Protein AF-A0A225W962-F1 (afdb_monomer)

Radius of gyration: 21.98 Å; Cα contacts (8 Å, |Δi|>4): 143; chains: 1; bounding box: 64×27×69 Å

Foldseek 3Di:
DDDQFDDDDDDDDQKDKTFDDADPQKFKWFAADPQWAKDFDADPVRDGGIIIIDGLDPDDDDDDRPDCGMDIDGPPPDDPDDRTHGPPDPVVVVVVVSRVVSVVVVVVVVVVVVVVVVVVVPDDPDDDDDDDD

pLDDT: mean 75.51, std 16.86, range [28.67, 94.62]

Organism: NCBI:txid4795

Mean predicted aligned error: 11.43 Å

Secondary structure (DSSP, 8-state):
-----------SSS-EEEE----TTEEEEE-B-SSEEEEEEE-TTS-EEEEEEEE-SSSPP---TT---EEEEETT---S-SS-B-TTSHHHHHHHHHHHHHHHHHHHHHHHHHHHHHHHHTSPP--PPP---

Nearest PDB structures (foldseek):
  6d7g-assembly1_D  TM=3.609E-01  e=2.805E+00  Homo sapiens
  7b1z-assembly2_B  TM=4.062E-01  e=8.267E+00  Prescottella equi

Sequence (133 aa):
MVVGQITSEWAWMYRYTLHLQPGEHAIVRVNRGVRWVTQVIYASKSWAVAVKVVNISQSRLWLSTGTFVARIAKYGYFTRAGRFVRPGRQRYKEWQQLIYENTKLIEKQRYERKLAELEESLQPPCVQVPEYQ

Solvent-accessible surface area (backbone atoms only — not comparable to full-atom values): 8538 Å² total; per-residue (Å²): 133,89,74,86,76,90,84,87,89,83,90,88,67,90,64,55,70,47,78,49,87,63,57,99,60,45,43,64,26,32,24,65,59,97,52,31,40,48,44,78,39,64,47,101,83,78,45,61,40,28,40,30,48,40,70,66,46,98,63,92,83,85,79,64,94,85,62,76,50,64,48,74,41,52,72,90,70,67,70,88,77,69,82,54,43,48,76,90,37,70,74,41,52,56,51,51,47,49,53,51,55,43,51,52,51,53,53,49,55,50,52,53,51,54,50,51,53,50,55,56,71,66,51,74,79,85,74,79,78,79,85,83,129

Structure (mmCIF, N/CA/C/O backbone):
data_AF-A0A225W962-F1
#
_entry.id   AF-A0A225W962-F1
#
loop_
_atom_site.group_PDB
_atom_site.id
_atom_site.type_symbol
_atom_site.label_atom_id
_atom_site.label_alt_id
_atom_site.label_comp_id
_atom_site.label_asym_id
_atom_site.label_entity_id
_atom_site.label_seq_id
_atom_site.pdbx_PDB_ins_code
_atom_site.Cartn_x
_atom_site.Cartn_y
_atom_site.Cartn_z
_atom_site.occupancy
_atom_site.B_iso_or_equiv
_atom_site.auth_seq_id
_atom_site.auth_comp_id
_atom_site.auth_asym_id
_atom_site.auth_atom_id
_atom_site.pdbx_PDB_model_num
ATOM 1 N N . MET A 1 1 ? 15.486 -10.067 -14.203 1.00 30.11 1 MET A N 1
ATOM 2 C CA . MET A 1 1 ? 14.060 -9.723 -14.002 1.00 30.11 1 MET A CA 1
ATOM 3 C C . MET A 1 1 ? 13.789 -9.960 -12.524 1.00 30.11 1 MET A C 1
ATOM 5 O O . MET A 1 1 ? 13.807 -11.110 -12.125 1.00 30.11 1 MET A O 1
ATOM 9 N N . VAL A 1 2 ? 13.704 -8.924 -11.681 1.00 28.67 2 VAL A N 1
ATOM 10 C CA . VAL A 1 2 ? 13.482 -9.152 -10.240 1.00 28.67 2 VAL A CA 1
ATOM 11 C C . VAL A 1 2 ? 11.980 -9.271 -10.018 1.00 28.67 2 VAL A C 1
ATOM 13 O O . VAL A 1 2 ? 11.251 -8.282 -10.090 1.00 28.67 2 VAL A O 1
ATOM 16 N N . VAL A 1 3 ? 11.525 -10.507 -9.835 1.00 33.47 3 VAL A N 1
ATOM 17 C CA . VAL A 1 3 ? 10.193 -1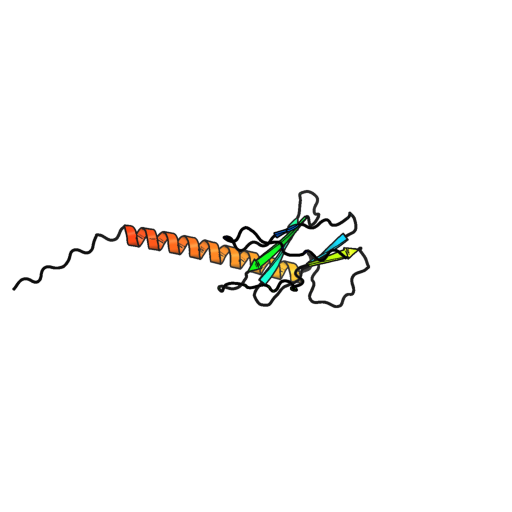0.830 -9.326 1.00 33.47 3 VAL A CA 1
ATOM 18 C C . VAL A 1 3 ? 10.344 -10.860 -7.810 1.00 33.47 3 VAL A C 1
ATOM 20 O O . VAL A 1 3 ? 11.038 -11.722 -7.285 1.00 33.47 3 VAL A O 1
ATOM 23 N N . GLY A 1 4 ? 9.781 -9.878 -7.104 1.00 36.47 4 GLY A N 1
ATOM 24 C CA . GLY A 1 4 ? 9.778 -9.903 -5.642 1.00 36.47 4 GLY A CA 1
ATOM 25 C C . GLY A 1 4 ? 8.896 -11.054 -5.163 1.00 36.47 4 GLY A C 1
ATOM 26 O O . GLY A 1 4 ? 7.681 -10.989 -5.341 1.00 36.47 4 GLY A O 1
ATOM 27 N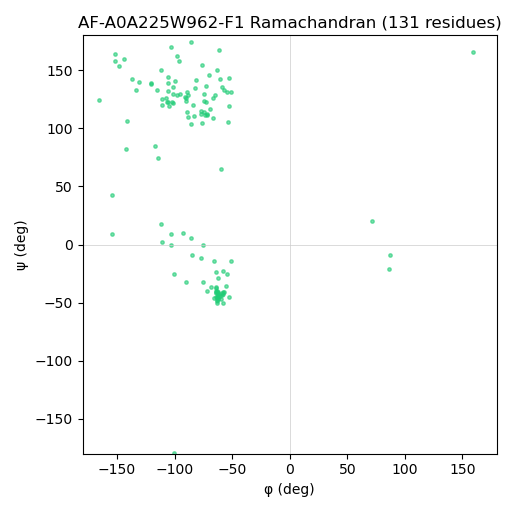 N . GLN A 1 5 ? 9.500 -12.109 -4.615 1.00 35.09 5 GLN A N 1
ATOM 28 C CA . GLN A 1 5 ? 8.783 -13.195 -3.948 1.00 35.09 5 GLN A CA 1
ATOM 29 C C . GLN A 1 5 ? 8.429 -12.788 -2.515 1.00 35.09 5 GLN A C 1
ATOM 31 O O . GLN A 1 5 ? 9.193 -12.105 -1.835 1.00 35.09 5 GLN A O 1
ATOM 36 N N . ILE A 1 6 ? 7.235 -13.193 -2.085 1.00 44.19 6 ILE A N 1
ATOM 37 C CA . ILE A 1 6 ? 6.703 -12.963 -0.743 1.00 44.19 6 ILE A CA 1
ATOM 38 C C . ILE A 1 6 ? 7.263 -14.064 0.162 1.00 44.19 6 ILE A C 1
ATOM 40 O O . ILE A 1 6 ? 6.875 -15.220 0.011 1.00 44.19 6 ILE A O 1
ATOM 44 N N . THR A 1 7 ? 8.150 -13.719 1.094 1.00 37.00 7 THR A N 1
ATOM 45 C CA . THR A 1 7 ? 8.549 -14.599 2.201 1.00 37.00 7 THR A CA 1
ATOM 46 C C . THR A 1 7 ? 7.918 -14.075 3.491 1.00 37.00 7 THR A C 1
ATOM 48 O O . THR A 1 7 ? 8.025 -12.897 3.832 1.00 37.00 7 THR A O 1
ATOM 51 N N . SER A 1 8 ? 7.135 -14.929 4.147 1.00 31.67 8 SER A N 1
ATOM 52 C CA . SER A 1 8 ? 6.261 -14.600 5.274 1.00 31.67 8 SER A CA 1
ATOM 53 C C . SER A 1 8 ? 6.834 -15.114 6.587 1.00 31.67 8 SER A C 1
ATOM 55 O O . SER A 1 8 ? 7.111 -16.306 6.651 1.00 31.67 8 SER A O 1
ATOM 57 N N . GLU A 1 9 ? 6.881 -14.281 7.636 1.00 29.34 9 GLU A N 1
ATOM 58 C CA . GLU A 1 9 ? 6.896 -14.808 9.016 1.00 29.34 9 GLU A CA 1
ATOM 59 C C . GLU A 1 9 ? 6.357 -13.899 10.141 1.00 29.34 9 GLU A C 1
ATOM 61 O O . GLU A 1 9 ? 6.426 -14.292 11.295 1.00 29.34 9 GLU A O 1
ATOM 66 N N . TRP A 1 10 ? 5.725 -12.743 9.876 1.00 31.81 10 TRP A N 1
ATOM 67 C CA . TRP A 1 10 ? 5.056 -11.975 10.949 1.00 31.81 10 TRP A CA 1
ATOM 68 C C . TRP A 1 10 ? 3.740 -11.358 10.477 1.00 31.81 10 TRP A C 1
ATOM 70 O O . TRP A 1 10 ? 3.707 -10.397 9.707 1.00 31.81 10 TRP A O 1
ATOM 80 N N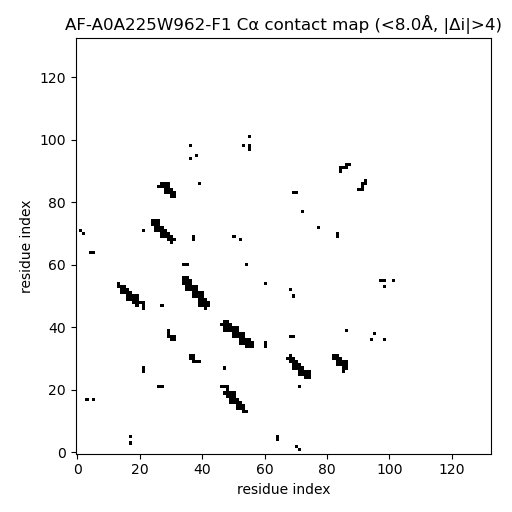 . ALA A 1 11 ? 2.632 -11.940 10.935 1.00 42.12 11 ALA A N 1
ATOM 81 C CA . ALA A 1 11 ? 1.279 -11.609 10.518 1.00 42.12 11 ALA A CA 1
ATOM 82 C C . ALA A 1 11 ? 0.450 -11.073 11.690 1.00 42.12 11 ALA A C 1
ATOM 84 O O . ALA A 1 11 ? -0.296 -11.847 12.254 1.00 42.12 11 ALA A O 1
ATOM 85 N N . TRP A 1 12 ? 0.521 -9.769 12.001 1.00 34.06 12 TRP A N 1
ATOM 86 C CA . TRP A 1 12 ? -0.566 -9.031 12.688 1.00 34.06 12 TRP A CA 1
ATOM 87 C C . TRP A 1 12 ? -0.555 -7.521 12.381 1.00 34.06 12 TRP A C 1
ATOM 89 O O . TRP A 1 12 ? -0.747 -6.697 13.260 1.00 34.06 12 TRP A O 1
ATOM 99 N N . MET A 1 13 ? -0.344 -7.101 11.130 1.00 35.94 13 MET A N 1
ATOM 100 C CA . MET A 1 13 ? -0.762 -5.766 10.666 1.00 35.94 13 MET A CA 1
ATOM 101 C C . MET A 1 13 ? -0.713 -5.743 9.136 1.00 35.94 13 MET A C 1
ATOM 103 O O . MET A 1 13 ? 0.324 -6.042 8.562 1.00 35.94 13 MET A O 1
ATOM 107 N N . TYR A 1 14 ? -1.819 -5.400 8.471 1.00 42.16 14 TYR A N 1
ATOM 108 C CA . TYR A 1 14 ? -2.013 -5.385 7.007 1.00 42.16 14 TYR A CA 1
ATOM 109 C C . TYR A 1 14 ? -1.058 -4.445 6.234 1.00 42.16 14 TYR A C 1
ATOM 111 O O . TYR A 1 14 ? -1.480 -3.442 5.655 1.00 42.16 14 TYR A O 1
ATOM 119 N N . ARG A 1 15 ? 0.248 -4.711 6.241 1.00 52.09 15 ARG A N 1
ATOM 120 C CA . ARG A 1 15 ? 1.272 -3.901 5.576 1.00 52.09 15 ARG A CA 1
ATOM 121 C C . ARG A 1 15 ? 2.334 -4.827 4.987 1.00 52.09 15 ARG A C 1
ATOM 123 O O . ARG A 1 15 ? 3.380 -5.038 5.584 1.00 52.09 15 ARG A O 1
ATOM 130 N N . TYR A 1 16 ? 2.062 -5.368 3.803 1.00 59.88 16 TYR A N 1
ATOM 131 C CA . TYR A 1 16 ? 3.080 -6.076 3.028 1.00 59.88 16 TYR A CA 1
ATOM 132 C C . TYR A 1 16 ? 3.985 -5.045 2.368 1.00 59.88 16 TYR A C 1
ATOM 134 O O . TYR A 1 16 ? 3.517 -4.317 1.492 1.00 59.88 16 TYR A O 1
ATOM 142 N N . THR A 1 17 ? 5.243 -4.973 2.799 1.00 67.44 17 THR A N 1
ATOM 143 C CA . THR A 1 17 ? 6.263 -4.086 2.230 1.00 67.44 17 THR A CA 1
ATOM 144 C C . THR A 1 17 ? 7.303 -4.933 1.510 1.00 67.44 17 THR A C 1
ATOM 146 O O . THR A 1 17 ? 7.941 -5.780 2.121 1.00 67.44 17 THR A O 1
ATOM 149 N N . LEU A 1 18 ? 7.473 -4.708 0.211 1.00 71.06 18 LEU A N 1
ATOM 150 C CA . LEU A 1 18 ? 8.512 -5.335 -0.598 1.00 71.06 18 LEU A CA 1
ATOM 151 C C . LEU A 1 18 ? 9.600 -4.306 -0.870 1.00 71.06 18 LEU A C 1
ATOM 153 O O . LEU A 1 18 ? 9.333 -3.275 -1.493 1.00 71.06 18 LEU A O 1
ATOM 157 N N . HIS A 1 19 ? 10.816 -4.588 -0.417 1.00 74.94 19 HIS A N 1
ATOM 158 C CA . HIS A 1 19 ? 11.971 -3.746 -0.695 1.00 74.94 19 HIS 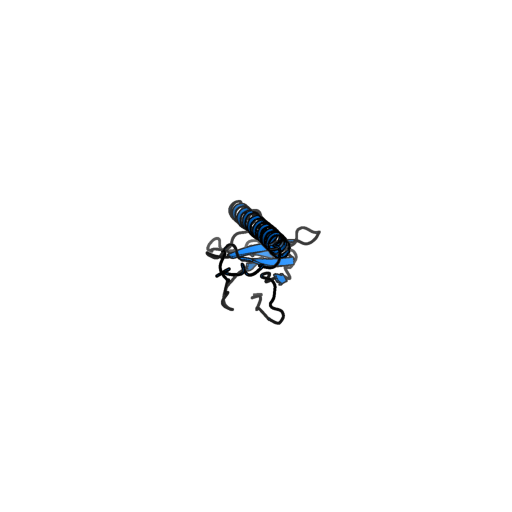A CA 1
ATOM 159 C C . HIS A 1 19 ? 12.404 -3.902 -2.154 1.00 74.94 19 HIS A C 1
ATOM 161 O O . HIS A 1 19 ? 12.441 -4.999 -2.709 1.00 74.94 19 HIS A O 1
ATOM 167 N N . LEU A 1 20 ? 12.705 -2.776 -2.784 1.00 71.56 20 LEU A N 1
ATOM 168 C CA . LEU A 1 20 ? 13.199 -2.693 -4.144 1.00 71.56 20 LEU A CA 1
ATOM 169 C C . LEU A 1 20 ? 14.688 -2.353 -4.096 1.00 71.56 20 LEU A C 1
ATOM 171 O O . LEU A 1 20 ? 15.113 -1.520 -3.298 1.00 71.56 20 LEU A O 1
ATOM 175 N N . GLN A 1 21 ? 15.452 -2.915 -5.030 1.00 68.06 21 GLN A N 1
ATOM 176 C CA . GLN A 1 21 ? 16.784 -2.419 -5.380 1.00 68.06 21 GLN A CA 1
ATOM 177 C C . GLN A 1 21 ? 16.771 -1.892 -6.819 1.00 68.06 21 GLN A C 1
ATOM 179 O O . GLN A 1 21 ? 17.212 -2.578 -7.745 1.00 68.06 21 GLN A O 1
ATOM 184 N N . PRO A 1 22 ? 16.179 -0.708 -7.063 1.00 61.59 22 PRO A N 1
ATOM 185 C CA . PRO A 1 22 ? 16.285 -0.080 -8.363 1.00 61.59 22 PRO A CA 1
ATOM 186 C C . PRO A 1 22 ? 17.706 0.460 -8.527 1.00 61.59 22 PRO A C 1
ATOM 188 O O . PRO A 1 22 ? 18.157 1.279 -7.732 1.00 61.59 22 PRO A O 1
ATOM 191 N N . GLY A 1 23 ? 18.405 0.023 -9.576 1.00 63.97 23 GLY A N 1
ATOM 192 C CA . GLY A 1 23 ? 19.593 0.738 -10.044 1.00 63.97 23 GLY A CA 1
ATOM 193 C C . GLY A 1 23 ? 19.238 2.165 -10.485 1.00 63.97 23 GLY A C 1
ATOM 194 O O . GLY A 1 23 ? 18.065 2.480 -10.694 1.00 63.97 23 GLY A O 1
ATOM 195 N N . GLU A 1 24 ? 20.246 3.014 -10.687 1.00 63.38 24 GLU A N 1
ATOM 196 C CA . GLU A 1 24 ? 20.093 4.471 -10.873 1.00 63.38 24 GLU A CA 1
ATOM 197 C C . GLU A 1 24 ? 19.130 4.898 -11.997 1.00 63.38 24 GLU A C 1
ATOM 199 O O . GLU A 1 24 ? 18.504 5.953 -11.929 1.00 63.38 24 GLU A O 1
ATOM 204 N N . HIS A 1 25 ? 18.925 4.040 -13.000 1.00 65.31 25 HIS A N 1
ATOM 205 C CA . HIS A 1 25 ? 18.062 4.304 -14.159 1.00 65.31 25 HIS A CA 1
ATOM 206 C C . HIS A 1 25 ? 16.787 3.444 -14.209 1.00 65.31 25 HIS A C 1
ATOM 208 O O . HIS A 1 25 ? 16.165 3.283 -15.269 1.00 65.31 25 HIS A O 1
ATOM 214 N N . ALA A 1 26 ? 16.397 2.841 -13.088 1.00 69.69 26 ALA A N 1
ATOM 215 C CA . ALA A 1 26 ? 15.229 1.980 -13.016 1.00 69.69 26 ALA A CA 1
ATOM 216 C C . ALA A 1 26 ? 13.946 2.771 -12.700 1.00 69.69 26 ALA A C 1
ATOM 218 O O . ALA A 1 26 ? 13.852 3.506 -11.722 1.00 69.69 26 ALA A O 1
ATOM 219 N N . ILE A 1 27 ? 12.908 2.576 -13.515 1.00 76.44 27 ILE A N 1
ATOM 220 C CA . ILE A 1 27 ? 11.559 3.085 -13.269 1.00 76.44 27 ILE A CA 1
ATOM 221 C C . ILE A 1 27 ? 10.733 1.997 -12.585 1.00 76.44 27 ILE A C 1
ATOM 223 O O . ILE A 1 27 ? 10.598 0.884 -13.099 1.00 76.44 27 ILE A O 1
ATOM 227 N N . VAL A 1 28 ? 10.090 2.363 -11.479 1.00 83.69 28 VAL A N 1
ATOM 228 C CA . VAL A 1 28 ? 9.057 1.549 -10.832 1.00 83.69 28 VAL A CA 1
ATOM 229 C C . VAL A 1 28 ? 7.694 1.897 -11.423 1.00 83.69 28 VAL A C 1
ATOM 231 O O . VAL A 1 28 ? 7.328 3.069 -11.525 1.00 83.69 28 VAL A O 1
ATOM 234 N N . ARG A 1 29 ? 6.916 0.884 -11.805 1.00 86.50 29 ARG A N 1
ATOM 235 C CA . ARG A 1 29 ? 5.480 1.018 -12.067 1.00 86.50 29 ARG A CA 1
ATOM 236 C C . ARG A 1 29 ? 4.705 0.094 -11.147 1.00 86.50 29 ARG A C 1
ATOM 238 O O . ARG A 1 29 ? 5.096 -1.050 -10.938 1.00 86.50 29 ARG A O 1
ATOM 245 N N . VAL A 1 30 ? 3.601 0.594 -10.621 1.00 88.75 30 VAL A N 1
ATOM 246 C CA . VAL A 1 30 ? 2.789 -0.085 -9.613 1.00 88.75 30 VAL A CA 1
ATOM 247 C C . VAL A 1 30 ? 1.449 -0.499 -10.177 1.00 88.75 30 VAL A C 1
ATOM 249 O O . VAL A 1 30 ? 0.924 0.146 -11.081 1.00 88.75 30 VAL A O 1
ATOM 252 N N . ASN A 1 31 ? 0.906 -1.585 -9.653 1.00 89.19 31 ASN A N 1
ATOM 253 C CA . ASN A 1 31 ? -0.397 -2.093 -10.030 1.00 89.19 31 ASN A CA 1
ATOM 254 C C . ASN A 1 31 ? -1.439 -1.750 -8.963 1.00 89.19 31 ASN A C 1
ATOM 256 O O . ASN A 1 31 ? -1.127 -1.310 -7.854 1.00 89.19 31 ASN A O 1
ATOM 260 N N . ARG A 1 32 ? -2.693 -1.984 -9.319 1.00 89.19 32 ARG A N 1
ATOM 261 C CA . ARG A 1 32 ? -3.832 -1.913 -8.421 1.00 89.19 32 ARG A CA 1
ATOM 262 C C . ARG A 1 32 ? -4.740 -3.105 -8.696 1.00 89.19 32 ARG A C 1
ATOM 264 O O . ARG A 1 32 ? -4.951 -3.487 -9.846 1.00 89.19 32 ARG A O 1
ATOM 271 N N . GLY A 1 33 ? -5.310 -3.652 -7.631 1.00 87.56 33 GLY A N 1
ATOM 272 C CA . GLY A 1 33 ? -6.416 -4.595 -7.696 1.00 87.56 33 GLY A CA 1
ATOM 273 C C . GLY A 1 33 ? -7.763 -3.933 -7.412 1.00 87.56 33 GLY A C 1
ATOM 274 O O . GLY A 1 33 ? -7.871 -2.739 -7.135 1.00 87.56 33 GLY A O 1
ATOM 275 N N . VAL A 1 34 ? -8.819 -4.741 -7.434 1.00 88.06 34 VAL A N 1
ATOM 276 C CA . VAL A 1 34 ? -10.177 -4.279 -7.099 1.00 88.06 34 VAL A CA 1
ATOM 277 C C . VAL A 1 34 ? -10.263 -3.837 -5.634 1.00 88.06 34 VAL A C 1
ATOM 279 O O . VAL A 1 34 ? -10.881 -2.824 -5.333 1.00 88.06 34 VAL A O 1
ATOM 282 N N . ARG A 1 35 ? -9.607 -4.576 -4.731 1.00 87.81 35 ARG A N 1
ATOM 283 C CA . ARG A 1 35 ? -9.682 -4.377 -3.272 1.00 87.81 35 ARG A CA 1
ATOM 284 C C . ARG A 1 35 ? -8.387 -3.857 -2.647 1.00 87.81 35 ARG A C 1
ATOM 286 O O . ARG A 1 35 ? -8.307 -3.714 -1.433 1.00 87.81 35 ARG A O 1
ATOM 293 N N . TRP A 1 36 ? -7.360 -3.592 -3.451 1.00 88.62 36 TRP A N 1
ATOM 294 C CA . TRP A 1 36 ? -6.052 -3.181 -2.949 1.00 88.62 36 TRP A CA 1
ATOM 295 C C . TRP A 1 36 ? -5.333 -2.250 -3.906 1.00 88.62 36 TRP A C 1
ATOM 297 O O . TRP A 1 36 ? -5.526 -2.308 -5.118 1.00 88.62 36 TRP A O 1
ATOM 307 N N . VAL A 1 37 ? -4.457 -1.424 -3.352 1.00 89.81 37 VAL A N 1
ATOM 308 C CA . VAL A 1 37 ? -3.643 -0.454 -4.080 1.00 89.81 37 VAL A CA 1
ATOM 309 C C . VAL A 1 37 ? -2.194 -0.592 -3.635 1.00 89.81 37 VAL A C 1
ATOM 311 O O . VAL A 1 37 ? -1.926 -0.769 -2.448 1.00 89.81 37 VAL A O 1
ATOM 314 N N . THR A 1 38 ? -1.244 -0.496 -4.565 1.00 88.75 38 THR A N 1
ATOM 315 C CA . THR A 1 38 ? 0.177 -0.431 -4.210 1.00 88.75 38 THR A CA 1
ATOM 316 C C . THR A 1 38 ? 0.631 1.013 -4.019 1.00 88.75 38 THR A C 1
ATOM 318 O O . THR A 1 38 ? 0.535 1.833 -4.929 1.00 88.75 38 THR A O 1
ATOM 321 N N . GLN A 1 39 ? 1.178 1.301 -2.842 1.00 89.19 39 GLN A N 1
ATOM 322 C CA . GLN A 1 39 ? 1.826 2.551 -2.470 1.00 89.19 39 GLN A CA 1
ATOM 323 C C . GLN A 1 39 ? 3.345 2.414 -2.611 1.00 89.19 39 GLN A C 1
ATOM 325 O O . GLN A 1 39 ? 3.942 1.493 -2.068 1.00 89.19 39 GLN A O 1
ATOM 330 N N . VAL A 1 40 ? 3.992 3.339 -3.309 1.00 87.62 40 VAL A N 1
ATOM 331 C CA . VAL A 1 40 ? 5.457 3.432 -3.356 1.00 87.62 40 VAL A CA 1
ATOM 332 C C . VAL A 1 40 ? 5.972 4.182 -2.135 1.00 87.62 40 VAL A C 1
ATOM 334 O O . VAL A 1 40 ? 5.451 5.242 -1.792 1.00 87.62 40 VAL A O 1
ATOM 337 N N . ILE A 1 41 ? 7.014 3.640 -1.513 1.00 86.38 41 ILE A N 1
ATOM 338 C CA . ILE A 1 41 ? 7.765 4.262 -0.428 1.00 86.38 41 ILE A CA 1
ATOM 339 C C . ILE A 1 41 ? 9.063 4.809 -1.014 1.00 86.38 41 ILE A C 1
ATOM 341 O O . ILE A 1 41 ? 9.856 4.073 -1.610 1.00 86.38 41 ILE A O 1
ATOM 345 N N . TYR A 1 42 ? 9.263 6.110 -0.837 1.00 83.25 42 TYR A N 1
ATOM 346 C CA . TYR A 1 42 ? 10.451 6.823 -1.282 1.00 83.25 42 TYR A CA 1
ATOM 347 C C . TYR A 1 42 ? 11.417 7.027 -0.119 1.00 83.25 42 TYR A C 1
ATOM 349 O O . TYR A 1 42 ? 10.985 7.336 0.990 1.00 83.25 42 TYR A O 1
ATOM 357 N N . ALA A 1 43 ? 12.715 6.883 -0.379 1.00 78.50 43 ALA A N 1
ATOM 358 C CA . ALA A 1 43 ? 13.745 7.370 0.535 1.00 78.50 43 ALA A CA 1
ATOM 359 C C . ALA A 1 43 ? 14.066 8.848 0.274 1.00 78.50 43 ALA A C 1
ATOM 361 O O . ALA A 1 43 ? 13.611 9.442 -0.708 1.00 78.50 43 ALA A O 1
ATOM 362 N N . SER A 1 44 ? 14.913 9.415 1.134 1.00 70.38 44 SER A N 1
ATOM 363 C CA . SER A 1 44 ? 15.356 10.816 1.173 1.00 70.38 44 SER A CA 1
ATOM 364 C C . SER A 1 44 ? 15.892 11.393 -0.147 1.00 70.38 44 SER A C 1
ATOM 366 O O . SER A 1 44 ? 15.986 12.607 -0.274 1.00 70.38 44 SER A O 1
ATOM 368 N N . LYS A 1 45 ? 16.193 10.564 -1.157 1.00 64.50 45 LYS A N 1
ATOM 369 C CA . LYS A 1 45 ? 16.675 11.005 -2.478 1.00 64.50 45 LYS A CA 1
ATOM 370 C C . LYS A 1 45 ? 15.632 10.976 -3.605 1.00 64.50 45 LYS A C 1
ATOM 372 O O . LYS A 1 45 ? 16.004 11.196 -4.747 1.00 64.50 45 LYS A O 1
ATOM 377 N N . SER A 1 46 ? 14.341 10.750 -3.325 1.00 69.94 46 SER A N 1
ATOM 378 C CA . SER A 1 46 ? 13.259 10.557 -4.329 1.00 69.94 46 SER A CA 1
ATOM 379 C C . SER A 1 46 ? 13.316 9.228 -5.092 1.00 69.94 46 SER A C 1
ATOM 381 O O . SER A 1 46 ? 12.723 9.075 -6.162 1.00 69.94 46 SER A O 1
ATOM 383 N N . TRP A 1 47 ? 14.021 8.240 -4.540 1.00 73.69 47 TRP A N 1
ATOM 384 C CA . TRP A 1 47 ? 14.178 6.922 -5.152 1.00 73.69 47 TRP A CA 1
ATOM 385 C C . TRP A 1 47 ? 13.229 5.959 -4.451 1.00 73.69 47 TRP A C 1
ATOM 387 O O . TRP A 1 47 ? 13.089 5.992 -3.226 1.00 73.69 47 TRP A O 1
ATOM 397 N N . ALA A 1 48 ? 12.527 5.144 -5.233 1.00 79.81 48 ALA A N 1
ATOM 398 C CA . ALA A 1 48 ? 11.581 4.170 -4.709 1.00 79.81 48 ALA A CA 1
ATOM 399 C C . ALA A 1 48 ? 12.350 3.029 -4.032 1.00 79.81 48 ALA A C 1
ATOM 401 O O . ALA A 1 48 ? 13.032 2.267 -4.708 1.00 79.81 48 ALA A O 1
ATOM 402 N N . VAL A 1 49 ? 12.236 2.906 -2.712 1.00 82.12 49 VAL A N 1
ATOM 403 C CA . VAL A 1 49 ? 12.964 1.897 -1.921 1.00 82.12 49 VAL A CA 1
ATOM 404 C C . VAL A 1 49 ? 12.090 0.709 -1.579 1.00 82.12 49 VAL A C 1
ATOM 406 O O . VAL A 1 49 ? 12.588 -0.394 -1.381 1.00 82.12 49 VAL A O 1
ATOM 409 N N . ALA A 1 50 ? 10.780 0.901 -1.527 1.00 84.88 50 ALA A N 1
ATOM 410 C CA . ALA A 1 50 ? 9.867 -0.198 -1.303 1.00 84.88 50 ALA A CA 1
ATOM 411 C C . ALA A 1 50 ? 8.511 0.068 -1.943 1.00 84.88 50 ALA A C 1
ATOM 413 O O . ALA A 1 50 ? 8.159 1.198 -2.289 1.00 84.88 50 ALA A O 1
ATOM 414 N N . VAL A 1 51 ? 7.732 -0.993 -2.081 1.00 84.88 51 VAL A N 1
ATOM 415 C CA . VAL A 1 51 ? 6.312 -0.918 -2.396 1.00 84.88 51 VAL A CA 1
ATOM 416 C C . VAL A 1 51 ? 5.523 -1.577 -1.289 1.00 84.88 51 VAL A C 1
ATOM 418 O O . VAL A 1 51 ? 5.888 -2.637 -0.793 1.00 84.88 51 VAL A O 1
ATOM 421 N N . LYS A 1 52 ? 4.426 -0.945 -0.910 1.00 87.69 52 LYS A N 1
ATOM 422 C CA . LYS A 1 52 ? 3.512 -1.414 0.111 1.00 87.69 52 LYS A CA 1
ATOM 423 C C . LYS A 1 52 ? 2.166 -1.716 -0.516 1.00 87.69 52 LYS A C 1
ATOM 425 O O . LYS A 1 52 ? 1.639 -0.884 -1.248 1.00 87.69 52 LYS A O 1
ATOM 430 N N . VAL A 1 53 ? 1.573 -2.861 -0.207 1.00 87.62 53 VAL A N 1
ATOM 431 C CA . VAL A 1 53 ? 0.182 -3.131 -0.591 1.00 87.62 53 VAL A CA 1
ATOM 432 C C . VAL A 1 53 ? -0.750 -2.655 0.515 1.00 87.62 53 VAL A C 1
ATOM 434 O O . VAL A 1 53 ? -0.594 -3.027 1.677 1.00 87.62 53 VAL A O 1
ATOM 437 N N . VAL A 1 54 ? -1.713 -1.815 0.147 1.00 86.06 54 VAL A N 1
ATOM 438 C CA . VAL A 1 54 ? -2.731 -1.261 1.037 1.00 86.06 54 VAL A CA 1
ATOM 439 C C . VAL A 1 54 ? -4.081 -1.856 0.662 1.00 86.06 54 VAL A C 1
ATOM 441 O O . VAL A 1 54 ? -4.503 -1.779 -0.493 1.00 86.06 54 VAL A O 1
ATOM 444 N N . ASN A 1 55 ? -4.755 -2.456 1.640 1.00 87.25 55 ASN A N 1
ATOM 445 C CA . ASN A 1 55 ? -6.136 -2.898 1.490 1.00 87.25 55 ASN A CA 1
ATOM 446 C C . ASN A 1 55 ? -7.055 -1.672 1.520 1.00 87.25 55 ASN A C 1
ATOM 448 O O . ASN A 1 55 ? -7.013 -0.916 2.482 1.00 87.25 55 ASN A O 1
ATOM 452 N N . ILE A 1 56 ? -7.863 -1.485 0.477 1.00 86.12 56 ILE A N 1
ATOM 453 C CA . ILE A 1 56 ? -8.850 -0.394 0.398 1.00 86.12 56 ILE A CA 1
ATOM 454 C C . ILE A 1 56 ? -10.279 -0.884 0.662 1.00 86.12 56 ILE A C 1
ATOM 456 O O . ILE A 1 56 ? -11.220 -0.097 0.632 1.00 86.12 56 ILE A O 1
ATOM 460 N N . SER A 1 57 ? -10.453 -2.184 0.907 1.00 83.94 57 SER A N 1
ATOM 461 C CA . SER A 1 57 ? -11.734 -2.786 1.270 1.00 83.94 57 SER A CA 1
ATOM 462 C C . SER A 1 57 ? -11.874 -2.944 2.785 1.00 83.94 57 SER A C 1
ATOM 464 O O . SER A 1 57 ? -10.883 -3.012 3.510 1.00 83.94 57 SER A O 1
ATOM 466 N N . GLN A 1 58 ? -13.117 -3.041 3.257 1.00 78.75 58 GLN A N 1
ATOM 467 C CA . GLN A 1 58 ? -13.431 -3.304 4.668 1.00 78.75 58 GLN A CA 1
ATOM 468 C C . GLN A 1 58 ? -13.246 -4.785 5.054 1.00 78.75 58 GLN A C 1
ATOM 470 O O . GLN A 1 58 ? -13.255 -5.131 6.232 1.00 78.75 58 GLN A O 1
ATOM 475 N N . SER A 1 59 ? -13.065 -5.672 4.073 1.00 81.75 59 SER A N 1
ATOM 476 C CA . SER A 1 59 ? -12.910 -7.115 4.279 1.00 81.75 59 SER A CA 1
ATOM 477 C C . SER A 1 59 ? -11.439 -7.534 4.282 1.00 81.75 59 SER A C 1
ATOM 479 O O . SER A 1 59 ? -10.570 -6.828 3.764 1.00 81.75 59 SER A O 1
ATOM 481 N N . ARG A 1 60 ? -11.148 -8.726 4.822 1.00 79.69 60 ARG A N 1
ATOM 482 C CA . ARG A 1 60 ? -9.801 -9.315 4.750 1.00 79.69 60 ARG A CA 1
ATOM 483 C C . ARG A 1 60 ? -9.367 -9.490 3.291 1.00 79.69 60 ARG A C 1
ATOM 485 O O . ARG A 1 60 ? -10.139 -9.957 2.453 1.00 79.69 60 ARG A O 1
ATOM 492 N N . LEU A 1 61 ? -8.121 -9.115 3.006 1.00 82.56 61 LEU A N 1
ATOM 493 C CA . LEU A 1 61 ? -7.513 -9.222 1.685 1.00 82.56 61 LEU A CA 1
ATOM 494 C C . LEU A 1 61 ? -6.584 -10.435 1.632 1.00 82.56 61 LEU A C 1
ATOM 496 O O . LEU A 1 61 ? -5.602 -10.487 2.367 1.00 82.56 61 LEU A O 1
ATOM 500 N N . TRP A 1 62 ? -6.860 -11.346 0.702 1.00 82.31 62 TRP A N 1
ATOM 501 C CA . TRP A 1 62 ? -5.977 -12.455 0.354 1.00 82.31 62 TRP A CA 1
ATOM 502 C C . TRP A 1 62 ? -5.323 -12.168 -0.996 1.00 82.31 62 TRP A C 1
ATOM 504 O O . TRP A 1 62 ? -6.017 -11.932 -1.987 1.00 82.31 62 TRP A O 1
ATOM 514 N N . LEU A 1 63 ? -3.991 -12.147 -1.030 1.00 81.62 63 LEU A N 1
ATOM 515 C CA . LEU A 1 63 ? -3.216 -11.995 -2.259 1.00 81.62 63 LEU A CA 1
ATOM 516 C C . LEU A 1 63 ? -2.567 -13.330 -2.595 1.00 81.62 63 LEU A C 1
ATOM 518 O O . LEU A 1 63 ? -1.849 -13.894 -1.775 1.00 81.62 63 LEU A O 1
ATOM 522 N N . SER A 1 64 ? -2.797 -13.820 -3.809 1.00 82.25 64 SER A N 1
ATOM 523 C CA . SER A 1 64 ? -2.109 -15.009 -4.308 1.00 82.25 64 SER A CA 1
ATOM 524 C C . SER A 1 64 ? -0.634 -14.696 -4.558 1.00 82.25 64 SER A C 1
ATOM 526 O O . SER A 1 64 ? -0.306 -13.603 -5.029 1.00 82.25 64 SER A O 1
ATOM 528 N N . THR A 1 65 ? 0.247 -15.671 -4.335 1.00 74.44 65 THR A N 1
ATOM 529 C CA . THR A 1 65 ? 1.709 -15.537 -4.484 1.00 74.44 65 THR A CA 1
ATOM 530 C C . THR A 1 65 ? 2.149 -15.115 -5.896 1.00 74.44 65 THR A C 1
ATOM 532 O O . THR A 1 65 ? 3.204 -14.515 -6.059 1.00 74.44 65 THR A O 1
ATOM 535 N N . GLY A 1 66 ? 1.324 -15.352 -6.923 1.00 78.81 66 GLY A N 1
ATOM 536 C CA . GLY A 1 66 ? 1.560 -14.905 -8.306 1.00 78.81 66 GLY A CA 1
ATOM 537 C C . GLY A 1 66 ? 1.084 -13.481 -8.632 1.00 78.81 66 GLY A C 1
ATOM 538 O O . GLY A 1 66 ? 1.106 -13.074 -9.793 1.00 78.81 66 GLY A O 1
ATOM 539 N N . THR A 1 67 ? 0.602 -12.715 -7.650 1.00 81.62 67 THR A N 1
ATOM 540 C CA . THR A 1 67 ? 0.051 -11.377 -7.903 1.00 81.62 67 THR A CA 1
ATOM 541 C C . THR A 1 67 ? 1.165 -10.369 -8.175 1.00 81.62 67 THR A C 1
ATOM 543 O O . THR A 1 67 ? 1.925 -9.997 -7.284 1.00 81.62 67 THR A O 1
ATOM 546 N N . PHE A 1 68 ? 1.222 -9.840 -9.397 1.00 82.62 68 PHE A N 1
ATOM 547 C CA . PHE A 1 68 ? 2.168 -8.778 -9.735 1.00 82.62 68 PHE A CA 1
ATOM 548 C C . PHE A 1 68 ? 1.715 -7.419 -9.180 1.00 82.62 68 PHE A C 1
ATOM 550 O O . PHE A 1 68 ? 0.820 -6.767 -9.730 1.00 82.62 68 PHE A O 1
ATOM 557 N N . VAL A 1 69 ? 2.367 -6.974 -8.105 1.00 85.25 69 VAL A N 1
ATOM 558 C CA . VAL A 1 69 ? 2.076 -5.700 -7.418 1.00 85.25 69 VAL A CA 1
ATOM 559 C C . VAL A 1 69 ? 2.879 -4.519 -7.967 1.00 85.25 69 VAL A C 1
ATOM 561 O O . VAL A 1 69 ? 2.392 -3.392 -8.017 1.00 85.25 69 VAL A O 1
ATOM 564 N N . ALA A 1 70 ? 4.098 -4.768 -8.441 1.00 84.94 70 ALA A N 1
ATOM 565 C CA . ALA A 1 70 ? 4.959 -3.757 -9.036 1.00 84.94 70 ALA A CA 1
ATOM 566 C C . ALA A 1 70 ? 5.903 -4.381 -10.066 1.00 84.94 70 ALA A C 1
ATOM 568 O O . ALA A 1 70 ? 6.187 -5.577 -10.032 1.00 84.94 70 ALA A O 1
ATOM 569 N N . ARG A 1 71 ? 6.398 -3.550 -10.982 1.00 82.75 71 ARG A N 1
ATOM 570 C CA . ARG A 1 71 ? 7.402 -3.921 -11.976 1.00 82.75 71 ARG A CA 1
ATOM 571 C C . ARG A 1 71 ? 8.487 -2.858 -12.028 1.00 82.75 71 ARG A C 1
ATOM 573 O O . ARG A 1 71 ? 8.189 -1.667 -12.126 1.00 82.75 71 ARG A O 1
ATOM 580 N N . ILE A 1 72 ? 9.734 -3.310 -12.016 1.00 79.81 72 ILE A N 1
ATOM 581 C CA . ILE A 1 72 ? 10.915 -2.480 -12.237 1.00 79.81 72 ILE A CA 1
ATOM 582 C C . ILE A 1 72 ? 11.372 -2.702 -13.680 1.00 79.81 72 ILE A C 1
ATOM 584 O O . ILE A 1 72 ? 11.528 -3.847 -14.108 1.00 79.81 72 ILE A O 1
ATOM 588 N N . ALA A 1 73 ? 11.587 -1.632 -14.441 1.00 76.38 73 ALA A N 1
ATOM 589 C CA . ALA A 1 73 ? 12.255 -1.730 -15.738 1.00 76.38 73 ALA A CA 1
ATOM 590 C C . ALA A 1 73 ? 13.138 -0.510 -16.000 1.00 76.38 73 ALA A C 1
ATOM 592 O O . ALA A 1 73 ? 12.936 0.549 -15.408 1.00 76.38 73 ALA A O 1
ATOM 593 N N . LYS A 1 74 ? 14.105 -0.655 -16.909 1.00 72.62 74 LYS A N 1
ATOM 594 C CA . LYS A 1 74 ? 14.961 0.454 -17.345 1.00 72.62 74 LYS A CA 1
ATOM 595 C C . LYS A 1 74 ? 14.135 1.546 -18.030 1.00 72.62 74 LYS A C 1
ATOM 597 O O . LYS A 1 74 ? 13.108 1.269 -18.661 1.00 72.62 74 LYS A O 1
ATOM 602 N N . TYR A 1 75 ? 14.600 2.787 -17.915 1.00 70.25 75 TYR A N 1
ATOM 603 C CA . TYR A 1 75 ? 14.046 3.921 -18.651 1.00 70.25 75 TYR A CA 1
ATOM 604 C C . TYR A 1 75 ? 13.960 3.603 -20.159 1.00 70.25 75 TYR A C 1
ATOM 606 O O . TYR A 1 75 ? 14.901 3.062 -20.728 1.00 70.25 75 TYR A O 1
ATOM 614 N N . GLY A 1 76 ? 12.809 3.862 -20.793 1.00 68.56 76 GLY A N 1
ATOM 615 C CA . GLY A 1 76 ? 12.571 3.585 -22.223 1.00 68.56 76 GLY A CA 1
ATOM 616 C C . GLY A 1 76 ? 12.085 2.169 -22.580 1.00 68.56 76 GLY A C 1
ATOM 617 O O . GLY A 1 76 ? 11.414 2.009 -23.591 1.00 68.56 76 GLY A O 1
ATOM 618 N N . TYR A 1 77 ? 12.298 1.161 -21.727 1.00 70.44 77 TYR A N 1
ATOM 619 C CA . TYR A 1 77 ? 11.972 -0.251 -22.026 1.00 70.44 77 TYR A CA 1
ATOM 620 C C . TYR A 1 77 ? 10.576 -0.705 -21.571 1.00 70.44 77 TYR A C 1
ATOM 622 O O . TYR A 1 77 ? 10.257 -1.895 -21.564 1.00 70.44 77 TYR A O 1
ATOM 630 N N . PHE A 1 78 ? 9.719 0.224 -21.150 1.00 65.62 78 PHE A N 1
ATOM 631 C CA . PHE A 1 78 ? 8.364 -0.121 -20.736 1.00 65.62 78 PHE A CA 1
ATOM 632 C C . PHE A 1 78 ? 7.405 -0.080 -21.922 1.00 65.62 78 PHE A C 1
ATOM 634 O O . PHE A 1 78 ? 7.050 1.000 -22.402 1.00 65.62 78 PHE A O 1
ATOM 641 N N . THR A 1 79 ? 6.867 -1.238 -22.293 1.00 61.62 79 THR A N 1
ATOM 642 C CA . THR A 1 79 ? 5.690 -1.305 -23.159 1.00 61.62 79 THR A CA 1
ATOM 643 C C . THR A 1 79 ? 4.539 -0.527 -22.506 1.00 61.62 79 THR A C 1
ATOM 645 O O . THR A 1 79 ? 4.281 -0.624 -21.301 1.00 6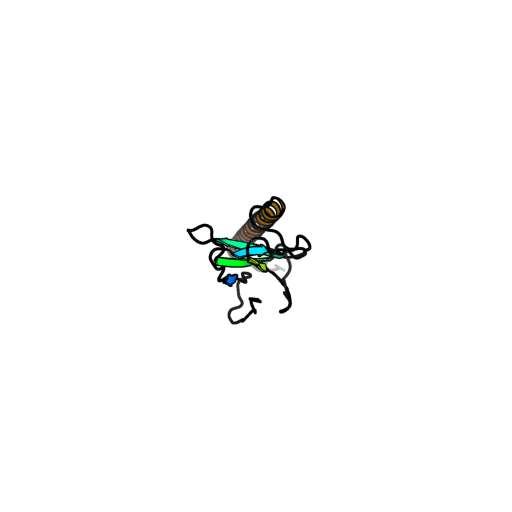1.62 79 THR A O 1
ATOM 648 N N . ARG A 1 80 ? 3.857 0.321 -23.285 1.00 59.41 80 ARG A N 1
ATOM 649 C CA . ARG A 1 80 ? 2.718 1.143 -22.822 1.00 59.41 80 ARG A CA 1
ATOM 650 C C . ARG A 1 80 ? 1.500 0.287 -22.433 1.00 59.41 80 ARG A C 1
ATOM 652 O O . ARG A 1 80 ? 0.600 0.778 -21.760 1.00 59.41 80 ARG A O 1
ATOM 659 N N . ALA A 1 81 ? 1.507 -0.988 -22.819 1.00 48.53 81 ALA A N 1
ATOM 660 C CA . ALA A 1 81 ? 0.489 -1.975 -22.504 1.00 48.53 81 ALA A CA 1
ATOM 661 C C . ALA A 1 81 ? 0.629 -2.485 -21.058 1.00 48.53 81 ALA A C 1
ATOM 663 O O . ALA A 1 81 ? 1.615 -3.138 -20.710 1.00 48.53 81 ALA A O 1
ATOM 664 N N . GLY A 1 82 ? -0.363 -2.197 -20.212 1.00 64.62 82 GLY A N 1
ATOM 665 C CA . GLY A 1 82 ? -0.504 -2.856 -18.914 1.00 64.62 82 GLY A CA 1
ATOM 666 C C . GLY A 1 82 ? -1.346 -2.095 -17.890 1.00 64.62 82 GLY A C 1
ATOM 667 O O . GLY A 1 82 ? -1.592 -0.899 -18.013 1.00 64.62 82 GLY A O 1
ATOM 668 N N . ARG A 1 83 ? -1.732 -2.808 -16.823 1.00 78.50 83 ARG A N 1
ATOM 669 C CA . ARG A 1 83 ? -2.433 -2.278 -15.634 1.00 78.50 83 ARG A CA 1
ATOM 670 C C . ARG A 1 83 ? -1.511 -1.480 -14.690 1.00 78.50 83 ARG A C 1
ATOM 672 O O . ARG A 1 83 ? -1.954 -0.971 -13.667 1.00 78.50 83 ARG A O 1
ATOM 679 N N . PHE A 1 84 ? -0.227 -1.365 -15.037 1.00 84.50 84 PHE A N 1
ATOM 680 C CA . PHE A 1 84 ? 0.797 -0.742 -14.205 1.00 84.50 84 PHE A CA 1
ATOM 681 C C . PHE A 1 84 ? 0.936 0.753 -14.496 1.00 84.50 84 PHE A C 1
ATOM 683 O O . PHE A 1 84 ? 1.195 1.166 -15.629 1.00 84.50 84 PHE A O 1
ATOM 690 N N . VAL A 1 85 ? 0.843 1.567 -13.453 1.00 86.25 85 VAL A N 1
ATOM 691 C CA . VAL A 1 85 ? 0.908 3.026 -13.510 1.00 86.25 85 VAL A CA 1
ATOM 692 C C . VAL A 1 85 ? 2.253 3.508 -12.971 1.00 86.25 85 VAL A C 1
ATOM 694 O O . VAL A 1 85 ? 2.778 2.992 -11.986 1.00 86.25 85 VAL A O 1
ATOM 697 N N . ARG A 1 86 ? 2.841 4.510 -13.638 1.00 85.44 86 ARG A N 1
ATOM 698 C CA . ARG A 1 86 ? 4.044 5.192 -13.144 1.00 85.44 86 ARG A CA 1
ATOM 699 C C . ARG A 1 86 ? 3.654 6.126 -11.987 1.00 85.44 86 ARG A C 1
ATOM 701 O O . ARG A 1 86 ? 2.754 6.948 -12.184 1.00 85.44 86 ARG A O 1
ATOM 708 N N . PRO A 1 87 ? 4.339 6.060 -10.837 1.00 84.00 87 PRO A N 1
ATOM 709 C CA . PRO A 1 87 ? 4.177 7.041 -9.771 1.00 84.00 87 PRO A CA 1
ATOM 710 C C . PRO A 1 87 ? 4.356 8.477 -10.285 1.00 84.00 87 PRO A C 1
ATOM 712 O O . PRO A 1 87 ? 5.160 8.725 -11.185 1.00 84.00 87 PRO A O 1
ATOM 715 N N . GLY A 1 88 ? 3.571 9.413 -9.754 1.00 84.00 88 GLY A N 1
ATOM 716 C CA . GLY A 1 88 ? 3.536 10.811 -10.208 1.00 84.00 88 GLY A CA 1
ATOM 717 C C . GLY A 1 88 ? 2.568 11.095 -11.367 1.00 84.00 88 GLY A C 1
ATOM 718 O O . GLY A 1 88 ? 2.303 12.255 -11.668 1.00 84.00 88 GLY A O 1
ATOM 719 N N . ARG A 1 89 ? 1.980 10.069 -12.002 1.00 87.31 89 ARG A N 1
ATOM 720 C CA . ARG A 1 89 ? 0.861 10.253 -12.947 1.00 87.31 89 ARG A CA 1
ATOM 721 C C . ARG A 1 89 ? -0.449 10.526 -12.204 1.00 87.31 89 ARG A C 1
ATOM 723 O O . ARG A 1 89 ? -0.631 10.037 -11.093 1.00 87.31 89 ARG A O 1
ATOM 730 N N . GLN A 1 90 ? -1.390 11.210 -12.862 1.00 88.56 90 GLN A N 1
ATOM 731 C CA . GLN A 1 90 ? -2.705 11.537 -12.289 1.00 88.56 90 GLN A CA 1
ATOM 732 C C . GLN A 1 90 ? -3.441 10.303 -11.744 1.00 88.56 90 GLN A C 1
ATOM 734 O O . GLN A 1 90 ? -3.853 10.301 -10.592 1.00 88.56 90 GLN A O 1
ATOM 739 N N . ARG A 1 91 ? -3.461 9.201 -12.505 1.00 88.38 91 ARG A N 1
ATOM 740 C CA . ARG A 1 91 ? -4.035 7.921 -12.048 1.00 88.38 91 ARG A CA 1
ATOM 741 C C . ARG A 1 91 ? -3.441 7.410 -10.733 1.00 88.38 91 ARG A C 1
ATOM 743 O O . ARG A 1 91 ? -4.141 6.796 -9.944 1.00 88.38 91 ARG A O 1
ATOM 750 N N . TYR A 1 92 ? -2.147 7.627 -10.496 1.00 90.06 92 TYR A N 1
ATOM 751 C CA . TYR A 1 92 ? -1.529 7.230 -9.231 1.00 90.06 92 TYR A CA 1
ATOM 752 C C . TYR A 1 92 ? -1.903 8.187 -8.093 1.00 90.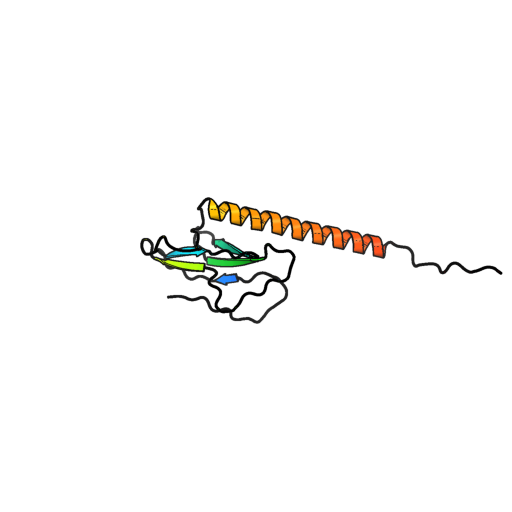06 92 TYR A C 1
ATOM 754 O O . TYR A 1 92 ? -2.066 7.736 -6.967 1.00 90.06 92 TYR A O 1
ATOM 762 N N . LYS A 1 93 ? -2.105 9.481 -8.372 1.00 91.25 93 LYS A N 1
ATOM 763 C CA . LYS A 1 93 ? -2.602 10.435 -7.366 1.00 91.25 93 LYS A CA 1
ATOM 764 C C . LYS A 1 93 ? -4.000 10.056 -6.872 1.00 91.25 93 LYS A C 1
ATOM 766 O O . LYS A 1 93 ? -4.227 10.053 -5.670 1.00 91.25 93 LYS A O 1
ATOM 771 N N . GLU A 1 94 ? -4.889 9.638 -7.773 1.00 92.00 94 GLU A N 1
ATOM 772 C CA . GLU A 1 94 ? -6.210 9.094 -7.407 1.00 92.00 94 GLU A CA 1
ATOM 773 C C . GLU A 1 94 ? -6.075 7.886 -6.467 1.00 92.00 94 GLU A C 1
ATOM 775 O O . GLU A 1 94 ? -6.788 7.751 -5.478 1.00 92.00 94 GLU A O 1
ATOM 780 N N . TRP A 1 95 ? -5.108 7.008 -6.734 1.00 91.44 95 TRP A N 1
ATOM 781 C CA . TRP A 1 95 ? -4.836 5.853 -5.881 1.00 91.44 95 TRP A CA 1
ATOM 782 C C . TRP A 1 95 ? -4.270 6.253 -4.512 1.00 91.44 95 TRP A C 1
ATOM 784 O O . TRP A 1 95 ? -4.619 5.640 -3.505 1.00 91.44 95 TRP A O 1
ATOM 794 N N . GLN A 1 96 ? -3.427 7.287 -4.456 1.00 91.06 96 GLN A N 1
ATOM 795 C CA . GLN A 1 96 ? -2.937 7.852 -3.196 1.00 91.06 96 GLN A CA 1
ATOM 796 C C . GLN A 1 96 ? -4.075 8.456 -2.370 1.00 91.06 96 GLN A C 1
ATOM 798 O O . GLN A 1 96 ? -4.080 8.294 -1.151 1.00 91.06 96 GLN A O 1
ATOM 803 N N . GLN A 1 97 ? -5.050 9.091 -3.020 1.00 91.50 97 GLN A N 1
ATOM 804 C CA . GLN A 1 97 ? -6.234 9.616 -2.351 1.00 91.50 97 GLN A CA 1
ATOM 805 C C . GLN A 1 97 ? -7.073 8.492 -1.726 1.00 91.50 97 GLN A C 1
ATOM 807 O O . GLN A 1 97 ? -7.402 8.576 -0.547 1.00 91.50 97 GLN A O 1
ATOM 812 N N . LEU A 1 98 ? -7.307 7.391 -2.450 1.00 89.56 98 LEU A N 1
ATOM 813 C CA . LEU A 1 98 ? -8.003 6.219 -1.897 1.00 89.56 98 LEU A CA 1
ATOM 814 C C . LEU A 1 98 ? -7.298 5.650 -0.657 1.00 89.56 98 LEU A C 1
ATOM 816 O O . LEU A 1 98 ? -7.947 5.279 0.318 1.00 89.56 98 LEU A O 1
ATOM 820 N N . ILE A 1 99 ? -5.963 5.584 -0.678 1.00 88.19 99 ILE A N 1
ATOM 821 C CA . ILE A 1 99 ? -5.173 5.144 0.481 1.00 88.19 99 ILE A CA 1
ATOM 822 C C . ILE A 1 99 ? -5.373 6.094 1.668 1.00 88.19 99 ILE A C 1
ATOM 824 O O . ILE A 1 99 ? -5.531 5.636 2.801 1.00 88.19 99 ILE A O 1
ATOM 828 N N . TYR A 1 100 ? -5.352 7.402 1.419 1.00 88.06 100 TYR A N 1
ATOM 829 C CA . TYR A 1 100 ? -5.519 8.418 2.453 1.00 88.06 100 TYR A CA 1
ATOM 830 C C . TYR A 1 100 ? -6.904 8.348 3.107 1.00 88.06 100 TYR A C 1
ATOM 832 O O . TYR A 1 100 ? -7.004 8.257 4.330 1.00 88.06 100 TYR A O 1
ATOM 840 N N . GLU A 1 101 ? -7.962 8.321 2.297 1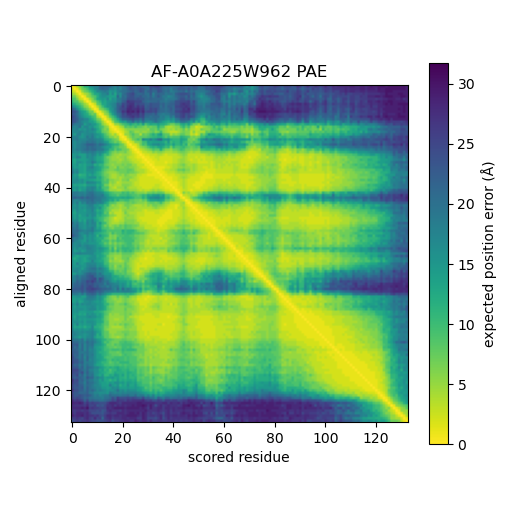.00 89.19 101 GLU A N 1
ATOM 841 C CA . GLU A 1 101 ? -9.350 8.228 2.762 1.00 89.19 101 GLU A CA 1
ATOM 842 C C . GLU A 1 101 ? -9.592 6.938 3.551 1.00 89.19 101 GLU A C 1
ATOM 844 O O . GLU A 1 101 ? -10.158 6.971 4.644 1.00 89.19 101 GLU A O 1
ATOM 849 N N . ASN A 1 102 ? -9.090 5.804 3.053 1.00 85.19 102 ASN A N 1
ATOM 850 C CA . ASN A 1 102 ? -9.207 4.526 3.746 1.00 85.19 102 ASN A CA 1
ATOM 851 C C . ASN A 1 102 ? -8.460 4.522 5.092 1.00 85.19 102 ASN A C 1
ATOM 853 O O . ASN A 1 102 ? -8.987 4.030 6.088 1.00 85.19 102 ASN A O 1
ATOM 857 N N . THR A 1 103 ? -7.263 5.114 5.147 1.00 83.38 103 THR A N 1
ATOM 858 C CA . THR A 1 103 ? -6.489 5.215 6.394 1.00 83.38 103 THR A CA 1
ATOM 859 C C . THR A 1 103 ? -7.251 6.032 7.436 1.00 83.38 103 THR A C 1
ATOM 861 O O . THR A 1 103 ? -7.422 5.566 8.563 1.00 83.38 103 THR A O 1
ATOM 864 N N . LYS A 1 104 ? -7.797 7.190 7.038 1.00 83.25 104 LYS A N 1
ATOM 865 C CA . LYS A 1 104 ? -8.644 8.022 7.905 1.00 83.25 104 LYS A CA 1
ATOM 866 C C . LYS A 1 104 ? -9.877 7.277 8.408 1.00 83.25 104 LYS A C 1
ATOM 868 O O . LYS A 1 104 ? -10.210 7.373 9.586 1.00 83.25 104 LYS A O 1
ATOM 873 N N . LEU A 1 105 ? -10.544 6.522 7.533 1.00 80.69 105 LEU A N 1
ATOM 874 C CA . LEU A 1 105 ? -11.709 5.718 7.904 1.00 80.69 105 LEU A CA 1
ATOM 875 C C . LEU A 1 105 ? -11.352 4.689 8.988 1.00 80.69 105 LEU A C 1
ATOM 877 O O . LEU A 1 105 ? -12.063 4.568 9.982 1.00 80.69 105 LEU A O 1
ATOM 881 N N . ILE A 1 106 ? -10.238 3.971 8.819 1.00 79.56 106 ILE A N 1
ATOM 882 C CA . ILE A 1 106 ? -9.780 2.958 9.781 1.00 79.56 106 ILE A CA 1
ATOM 883 C C . ILE A 1 106 ? -9.422 3.595 11.127 1.00 79.56 106 ILE A C 1
ATOM 885 O O . ILE A 1 106 ? -9.738 3.033 12.174 1.00 79.56 106 ILE A O 1
ATOM 889 N N . GLU A 1 107 ? -8.759 4.750 11.120 1.00 82.75 107 GLU A N 1
ATOM 890 C CA . GLU A 1 107 ? -8.423 5.485 12.343 1.00 82.75 107 GLU A CA 1
ATOM 891 C C . GLU A 1 107 ? -9.678 5.942 13.087 1.00 82.75 107 GLU A C 1
ATOM 893 O O . GLU A 1 107 ? -9.792 5.698 14.289 1.00 82.75 107 GLU A O 1
ATOM 898 N N . LYS A 1 108 ? -10.659 6.498 12.366 1.00 84.25 108 LYS A N 1
ATOM 899 C CA . LYS A 1 108 ? -11.954 6.887 12.932 1.00 84.25 108 LYS A CA 1
ATOM 900 C C . LYS A 1 108 ? -12.670 5.697 13.582 1.00 84.25 108 LYS A C 1
ATOM 902 O O . LYS A 1 108 ? -13.024 5.769 14.752 1.00 84.25 108 LYS A O 1
ATOM 907 N N . GLN A 1 109 ? -12.788 4.571 12.877 1.00 83.69 109 GLN A N 1
ATOM 908 C CA . GLN A 1 109 ? -13.427 3.358 13.412 1.00 83.69 109 GLN A CA 1
ATOM 909 C C . GLN A 1 109 ? -12.705 2.772 14.632 1.00 83.69 109 GLN A C 1
ATOM 911 O O . GLN A 1 109 ? -13.310 2.069 15.442 1.00 83.69 109 GLN A O 1
ATOM 916 N N . ARG A 1 110 ? -11.385 2.962 14.737 1.00 84.38 110 ARG A N 1
ATOM 917 C CA . ARG A 1 110 ? -10.623 2.559 15.928 1.00 84.38 110 ARG A CA 1
ATOM 918 C C . ARG A 1 110 ? -10.921 3.477 17.103 1.00 84.38 110 ARG A C 1
ATOM 920 O O . ARG A 1 110 ? -11.026 2.983 18.217 1.00 84.38 110 ARG A O 1
ATOM 927 N N . TYR A 1 111 ? -11.036 4.777 16.854 1.00 89.88 111 TYR A N 1
ATOM 928 C CA . TYR A 1 111 ? -11.402 5.748 17.877 1.00 89.88 111 TYR A CA 1
ATOM 929 C C . TYR A 1 111 ? -12.816 5.489 18.412 1.00 89.88 111 TYR A C 1
ATOM 931 O O . TYR A 1 111 ? -12.984 5.371 19.618 1.00 89.88 111 TYR A O 1
ATOM 939 N N . GLU A 1 112 ? -13.796 5.286 17.528 1.00 91.38 112 GLU A N 1
ATOM 940 C CA . GLU A 1 112 ? -15.183 4.973 17.911 1.00 91.38 112 GLU A CA 1
ATOM 941 C C . GLU A 1 112 ? -15.279 3.690 18.744 1.00 91.38 112 GLU A C 1
ATOM 943 O O . GLU A 1 112 ? -15.965 3.667 19.758 1.00 91.38 112 GLU A O 1
ATOM 948 N N . ARG A 1 113 ? -14.537 2.637 18.375 1.00 91.88 113 ARG A N 1
ATOM 949 C CA . ARG A 1 113 ? -14.490 1.399 19.169 1.00 91.88 113 ARG A CA 1
ATOM 950 C C . ARG A 1 113 ? -13.919 1.608 20.566 1.00 91.88 113 ARG A C 1
ATOM 952 O O . ARG A 1 113 ? -14.467 1.072 21.516 1.00 91.88 113 ARG A O 1
ATOM 959 N N . LYS A 1 114 ? -12.845 2.392 20.685 1.00 93.56 114 LYS A N 1
ATOM 960 C CA . LYS A 1 114 ? -12.267 2.731 21.993 1.00 93.56 114 LYS A CA 1
ATOM 961 C C . LYS A 1 114 ? -13.228 3.555 22.846 1.00 93.56 114 LYS A C 1
ATOM 963 O O . LYS A 1 114 ? -13.247 3.385 24.057 1.00 93.56 114 LYS A O 1
ATOM 968 N N . LEU A 1 115 ? -13.992 4.451 22.221 1.00 94.62 115 LEU A N 1
ATOM 969 C CA . LEU A 1 115 ? -14.997 5.246 22.917 1.00 94.62 115 LEU A CA 1
ATOM 970 C C . LEU A 1 115 ? -16.130 4.355 23.441 1.00 94.62 115 LEU A C 1
ATOM 972 O O . LEU A 1 115 ? -16.472 4.458 24.610 1.00 94.62 115 LEU A O 1
ATOM 976 N N . ALA A 1 116 ? -16.636 3.436 22.613 1.00 93.50 116 ALA A N 1
ATOM 977 C CA . ALA A 1 116 ? -17.676 2.488 23.011 1.00 93.50 116 ALA A CA 1
ATOM 978 C C . ALA A 1 116 ? -17.220 1.556 24.148 1.00 93.50 116 ALA A C 1
ATOM 980 O O . ALA A 1 116 ? -17.973 1.322 25.083 1.00 93.50 116 ALA A O 1
ATOM 981 N N . GLU A 1 117 ? -15.977 1.067 24.100 1.00 93.81 117 GLU A N 1
ATOM 982 C CA . GLU A 1 117 ? -15.387 0.246 25.170 1.00 93.81 117 GLU A CA 1
ATOM 983 C C . GLU A 1 117 ? -15.270 1.028 26.490 1.00 93.81 117 GLU A C 1
ATOM 985 O O . GLU A 1 117 ? -15.568 0.501 27.561 1.00 93.81 117 GLU A O 1
ATOM 990 N N . LEU A 1 118 ? -14.889 2.311 26.418 1.00 93.62 118 LEU A N 1
ATOM 991 C CA . LEU A 1 118 ? -14.880 3.191 27.585 1.00 93.62 118 LEU A CA 1
ATOM 992 C C . LEU A 1 118 ? -16.298 3.392 28.139 1.00 9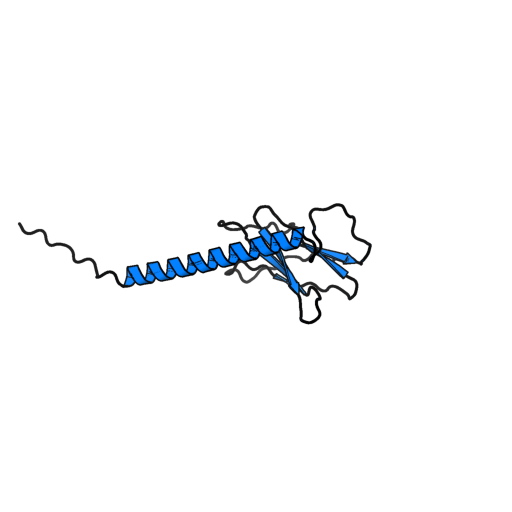3.62 118 LEU A C 1
ATOM 994 O O . LEU A 1 118 ? -16.501 3.233 29.337 1.00 93.62 118 LEU A O 1
ATOM 998 N N . GLU A 1 119 ? -17.274 3.710 27.289 1.00 92.00 119 GLU A N 1
ATOM 999 C CA . GLU A 1 119 ? -18.677 3.864 27.694 1.00 92.00 119 GLU A CA 1
ATOM 1000 C C . GLU A 1 119 ? -19.236 2.592 28.346 1.00 92.00 119 GLU A C 1
ATOM 1002 O O . GLU A 1 119 ? -19.888 2.687 29.382 1.00 92.00 119 GLU A O 1
ATOM 1007 N N . GLU A 1 120 ? -18.937 1.412 27.797 1.00 89.25 120 GLU A N 1
ATOM 1008 C CA . GLU A 1 120 ? -19.320 0.115 28.368 1.00 89.25 120 GLU A CA 1
ATOM 1009 C C . GLU A 1 120 ? -18.686 -0.099 29.748 1.00 89.25 120 GLU A C 1
ATOM 1011 O O . GLU A 1 120 ? -19.381 -0.450 30.696 1.00 89.25 120 GLU A O 1
ATOM 1016 N N . SER A 1 121 ? -17.390 0.195 29.906 1.00 87.94 121 SER A N 1
ATOM 1017 C CA . SER A 1 121 ? -16.710 0.088 31.207 1.00 87.94 121 SER A CA 1
ATOM 1018 C C . SER A 1 121 ? -17.236 1.051 32.276 1.00 87.94 121 SER A C 1
ATOM 1020 O O . SER A 1 121 ? -17.070 0.797 33.468 1.00 87.94 121 SER A O 1
ATOM 1022 N N . LEU A 1 122 ? -17.857 2.159 31.859 1.00 87.69 122 LEU A N 1
ATOM 1023 C CA . LEU A 1 122 ? -18.494 3.124 32.753 1.00 87.69 122 LEU A CA 1
ATOM 1024 C C . LEU A 1 122 ? -19.929 2.719 33.117 1.00 87.69 122 LEU A C 1
ATOM 1026 O O . LEU A 1 122 ? -20.523 3.355 33.992 1.00 87.69 122 LEU A O 1
ATOM 1030 N N . GLN A 1 123 ? -20.499 1.689 32.476 1.00 83.00 123 GLN A N 1
ATOM 1031 C CA . GLN A 1 123 ? -21.819 1.202 32.851 1.00 83.00 123 GLN A CA 1
ATOM 1032 C C . GLN A 1 123 ? -21.767 0.630 34.272 1.00 83.00 123 GLN A C 1
ATOM 1034 O O . GLN A 1 123 ? -20.911 -0.206 34.578 1.00 83.00 123 GLN A O 1
ATOM 1039 N N . PRO A 1 124 ? -22.672 1.064 35.167 1.00 80.88 124 PRO A N 1
ATOM 1040 C CA . PRO A 1 124 ? -22.742 0.491 36.498 1.00 80.88 124 PRO A CA 1
ATOM 1041 C C . PRO A 1 124 ? -23.057 -1.008 36.383 1.00 80.88 124 PRO A C 1
ATOM 1043 O O . PRO A 1 124 ? -23.840 -1.398 35.509 1.00 80.88 124 PRO A O 1
ATOM 1046 N N . PRO A 1 125 ? -22.473 -1.864 37.243 1.00 72.31 125 PRO A N 1
ATOM 1047 C CA . PRO A 1 125 ? -22.769 -3.289 37.224 1.00 72.31 125 PRO A CA 1
ATOM 1048 C C . PRO A 1 125 ? -24.281 -3.485 37.340 1.00 72.31 125 PRO A C 1
ATOM 1050 O O . PRO A 1 125 ? -24.923 -2.866 38.190 1.00 72.31 125 PRO A O 1
ATOM 1053 N N . CYS A 1 126 ? -24.847 -4.311 36.455 1.00 64.00 126 CYS A N 1
ATOM 1054 C CA . CYS A 1 126 ? -26.277 -4.597 36.419 1.00 64.00 126 CYS A CA 1
ATOM 1055 C C . CYS A 1 126 ? -26.737 -5.075 37.803 1.00 64.00 126 CYS A C 1
ATOM 1057 O O . CYS A 1 126 ? -26.435 -6.193 38.224 1.00 64.00 126 CYS A O 1
AT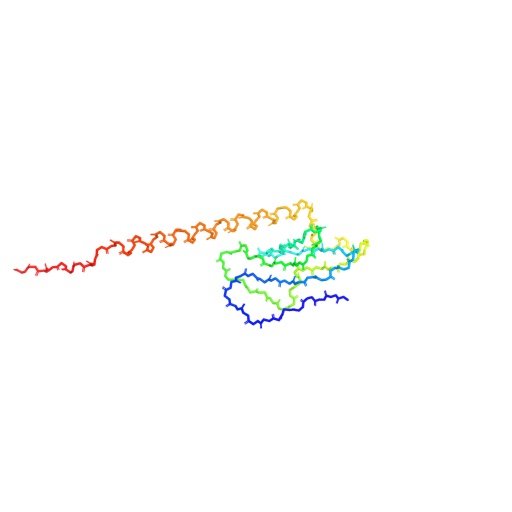OM 1059 N N . VAL A 1 127 ? -27.443 -4.206 38.528 1.00 65.25 127 VAL A N 1
ATOM 1060 C CA . VAL A 1 127 ? -28.134 -4.581 39.757 1.00 65.25 127 VAL A CA 1
ATOM 1061 C C . VAL A 1 127 ? -29.351 -5.384 39.316 1.00 65.25 127 VAL A C 1
ATOM 1063 O O . VAL A 1 127 ? -30.255 -4.840 38.683 1.00 65.25 127 VAL A O 1
ATOM 1066 N N . GLN A 1 128 ? -29.347 -6.688 39.603 1.00 70.75 128 GLN A N 1
ATOM 1067 C CA . GLN A 1 128 ? -30.524 -7.545 39.453 1.00 70.75 128 GLN A CA 1
ATOM 1068 C C . GLN A 1 128 ? -31.677 -6.881 40.212 1.00 70.75 128 GLN A C 1
ATOM 1070 O O . GLN A 1 128 ? -31.553 -6.643 41.414 1.00 70.75 128 GLN A O 1
ATOM 1075 N N . VAL A 1 129 ? -32.759 -6.528 39.516 1.00 69.19 129 VAL A N 1
ATOM 1076 C CA . VAL A 1 129 ? -33.938 -5.932 40.154 1.00 69.19 129 VAL A CA 1
ATOM 1077 C C . VAL A 1 129 ? -34.590 -7.031 40.996 1.00 69.19 129 VAL A C 1
ATOM 1079 O O . VAL A 1 129 ? -34.997 -8.041 40.421 1.00 69.19 129 VAL A O 1
ATOM 1082 N N . PRO A 1 130 ? -34.663 -6.902 42.331 1.00 70.19 130 PRO A N 1
ATOM 1083 C CA . PRO A 1 130 ? -35.353 -7.898 43.133 1.00 70.19 130 PRO A CA 1
ATOM 1084 C C . PRO A 1 130 ? -36.852 -7.853 42.815 1.00 70.19 130 PRO A C 1
ATOM 1086 O O . PRO A 1 130 ? -37.480 -6.795 42.888 1.00 70.19 130 PRO A O 1
ATOM 1089 N N . GLU A 1 131 ? -37.425 -9.002 42.458 1.00 60.06 131 GLU A N 1
ATOM 1090 C CA . GLU A 1 131 ? -38.875 -9.186 42.429 1.00 60.06 131 GLU A CA 1
ATOM 1091 C C . GLU A 1 131 ? -39.379 -9.231 43.873 1.00 60.06 131 GLU A C 1
ATOM 1093 O O . GLU A 1 131 ? -39.087 -10.162 44.624 1.00 60.06 131 GLU A O 1
ATOM 1098 N N . TYR A 1 132 ? -40.115 -8.197 44.275 1.00 68.38 132 TYR A N 1
ATOM 1099 C CA . TYR A 1 132 ? -40.863 -8.207 45.526 1.00 68.38 132 TYR A CA 1
ATOM 1100 C C . TYR A 1 132 ? -42.206 -8.907 45.286 1.00 68.38 132 TYR A C 1
ATOM 1102 O O . TYR A 1 132 ? -42.980 -8.466 44.433 1.00 68.38 132 TYR A O 1
ATOM 1110 N N . GLN A 1 133 ? -42.447 -10.001 46.018 1.00 67.31 133 GLN A N 1
ATOM 1111 C CA . GLN A 1 133 ? -43.768 -10.624 46.169 1.00 67.31 133 GLN A CA 1
ATOM 1112 C C . GLN A 1 133 ? -44.580 -9.924 47.256 1.00 67.31 133 GLN A C 1
ATOM 1114 O O . GLN A 1 133 ? -43.970 -9.524 48.275 1.00 67.31 133 GLN A O 1
#